Protein AF-A0A1G0EWS5-F1 (afdb_monomer_lite)

Structure (mmCIF, N/CA/C/O backbone):
data_AF-A0A1G0EWS5-F1
#
_entry.id   AF-A0A1G0EWS5-F1
#
loop_
_atom_site.group_PDB
_atom_site.id
_atom_site.type_symbol
_atom_site.label_atom_id
_atom_site.label_alt_id
_atom_site.label_comp_id
_atom_site.label_asym_id
_atom_site.label_entity_id
_atom_site.label_seq_id
_atom_site.pdbx_PDB_ins_code
_atom_site.Cartn_x
_atom_site.Cartn_y
_atom_site.Cartn_z
_atom_site.occupancy
_atom_site.B_iso_or_equiv
_atom_site.auth_seq_id
_atom_site.auth_comp_id
_atom_site.auth_asym_id
_atom_site.auth_atom_id
_atom_site.pdbx_PDB_model_num
ATOM 1 N N . MET A 1 1 ? 14.012 -3.990 11.771 1.00 65.88 1 MET A N 1
ATOM 2 C CA . MET A 1 1 ? 14.125 -4.968 10.661 1.00 65.88 1 MET A CA 1
ATOM 3 C C . MET A 1 1 ? 13.048 -4.607 9.654 1.00 65.88 1 MET A C 1
ATOM 5 O O . MET A 1 1 ? 11.880 -4.729 9.992 1.00 65.88 1 MET A O 1
ATOM 9 N N . PHE A 1 2 ? 13.467 -4.074 8.500 1.00 61.62 2 PHE A N 1
ATOM 10 C CA . PHE A 1 2 ? 12.695 -3.277 7.524 1.00 61.62 2 PHE A CA 1
ATOM 11 C C . PHE A 1 2 ? 12.486 -1.805 7.894 1.00 61.62 2 PHE A C 1
ATOM 13 O O . PHE A 1 2 ? 11.367 -1.313 8.012 1.00 61.62 2 PHE A O 1
ATOM 20 N N . ASP A 1 3 ? 13.597 -1.090 8.024 1.00 66.56 3 ASP A N 1
ATOM 21 C CA . ASP A 1 3 ? 13.613 0.366 8.068 1.00 66.56 3 ASP A CA 1
ATOM 22 C C . ASP A 1 3 ? 13.780 0.871 6.628 1.00 66.56 3 ASP A C 1
ATOM 24 O O . ASP A 1 3 ? 14.905 1.080 6.184 1.00 66.56 3 ASP A O 1
ATOM 28 N N . PHE A 1 4 ? 12.667 1.015 5.887 1.00 74.50 4 PHE A N 1
ATOM 29 C CA . PHE A 1 4 ? 12.632 1.549 4.514 1.00 74.50 4 PHE A CA 1
ATOM 30 C C . PHE A 1 4 ? 13.155 2.991 4.476 1.00 74.50 4 PHE A C 1
ATOM 32 O O . PHE A 1 4 ? 12.404 3.967 4.436 1.00 74.50 4 PHE A O 1
ATOM 39 N N . SER A 1 5 ? 14.472 3.128 4.509 1.00 89.31 5 SER A N 1
ATOM 40 C CA . SER A 1 5 ? 15.162 4.396 4.379 1.00 89.31 5 SER A CA 1
ATOM 41 C C . SER A 1 5 ? 15.213 4.801 2.910 1.00 89.31 5 SER A C 1
ATOM 43 O O . SER A 1 5 ? 15.328 3.960 2.013 1.00 89.31 5 SER A O 1
ATOM 45 N N . LEU A 1 6 ? 15.199 6.111 2.649 1.00 90.94 6 LEU A N 1
ATOM 46 C CA . LEU A 1 6 ? 15.404 6.660 1.304 1.00 90.94 6 LEU A CA 1
ATOM 47 C C . LEU A 1 6 ? 16.688 6.116 0.651 1.00 90.94 6 LEU A C 1
ATOM 49 O O . LEU A 1 6 ? 16.721 5.909 -0.562 1.00 90.94 6 LEU A O 1
ATOM 53 N N . ALA A 1 7 ? 17.723 5.840 1.454 1.00 91.44 7 ALA A N 1
ATOM 54 C CA . ALA A 1 7 ? 18.977 5.256 0.983 1.00 91.44 7 ALA A CA 1
ATOM 55 C C . ALA A 1 7 ? 18.803 3.821 0.454 1.00 91.44 7 ALA A C 1
ATOM 57 O O . ALA A 1 7 ? 19.358 3.477 -0.586 1.00 91.44 7 ALA A O 1
ATOM 58 N N . GLU A 1 8 ? 18.000 2.993 1.123 1.00 90.06 8 GLU A N 1
ATOM 59 C CA . GLU A 1 8 ? 17.743 1.616 0.690 1.00 90.06 8 GLU A CA 1
ATOM 60 C C . GLU A 1 8 ? 16.913 1.591 -0.602 1.00 90.06 8 GLU A C 1
ATOM 62 O O . GLU A 1 8 ? 17.240 0.861 -1.540 1.00 90.06 8 GLU A O 1
ATOM 67 N N . LEU A 1 9 ? 15.912 2.473 -0.716 1.00 92.38 9 LEU A N 1
ATOM 68 C CA . LEU A 1 9 ? 15.119 2.626 -1.940 1.00 92.38 9 LEU A CA 1
ATOM 69 C C . LEU A 1 9 ? 15.985 3.027 -3.149 1.00 92.38 9 LEU A C 1
ATOM 71 O O . LEU A 1 9 ? 15.790 2.5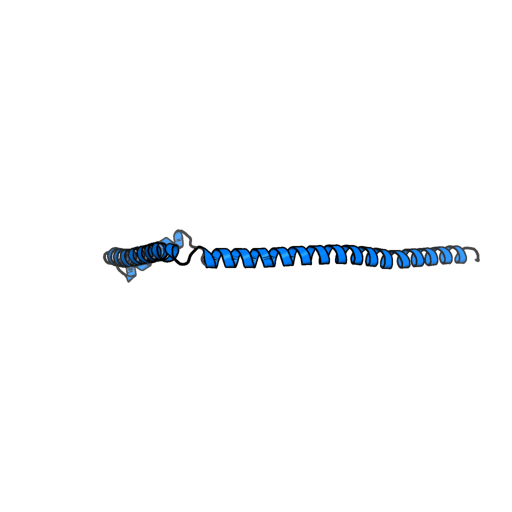04 -4.248 1.00 92.38 9 LEU A O 1
ATOM 75 N N . MET A 1 10 ? 16.958 3.923 -2.949 1.00 94.19 10 MET A N 1
ATOM 76 C CA . MET A 1 10 ? 17.941 4.303 -3.973 1.00 94.19 10 MET A CA 1
ATOM 77 C C . MET A 1 10 ? 18.747 3.094 -4.464 1.00 94.19 10 MET A C 1
ATOM 79 O O . MET A 1 10 ? 18.873 2.894 -5.673 1.00 94.19 10 MET A O 1
ATOM 83 N N . VAL A 1 11 ? 19.252 2.258 -3.551 1.00 94.75 11 VAL A N 1
ATOM 84 C CA . VAL A 1 11 ? 20.014 1.049 -3.910 1.00 94.75 11 VAL A CA 1
ATOM 85 C C . VAL A 1 11 ? 19.151 0.083 -4.720 1.00 94.75 11 VAL A C 1
ATOM 87 O O . VAL A 1 11 ? 19.581 -0.389 -5.774 1.00 94.75 11 VAL A O 1
ATOM 90 N N . VAL A 1 12 ? 17.909 -0.160 -4.291 1.00 93.56 12 VAL A N 1
ATOM 91 C CA . VAL A 1 12 ? 16.964 -1.013 -5.027 1.00 93.56 12 VAL A CA 1
ATOM 92 C C . VAL A 1 12 ? 16.679 -0.453 -6.423 1.00 93.56 12 VAL A C 1
ATOM 94 O O . VAL A 1 12 ? 16.656 -1.219 -7.386 1.00 93.56 12 VAL A O 1
ATOM 97 N N . MET A 1 13 ? 16.524 0.867 -6.571 1.00 93.31 13 MET A N 1
ATOM 98 C CA . MET A 1 13 ? 16.357 1.508 -7.882 1.00 93.31 13 MET A CA 1
ATOM 99 C C . MET A 1 13 ? 17.553 1.263 -8.802 1.00 93.31 13 MET A C 1
ATOM 101 O O . MET A 1 13 ? 17.365 0.887 -9.957 1.00 93.31 13 MET A O 1
ATOM 105 N N . VAL A 1 14 ? 18.779 1.409 -8.299 1.00 95.62 14 VAL A N 1
ATOM 106 C CA . VAL A 1 14 ? 19.992 1.137 -9.085 1.00 95.62 14 VAL A CA 1
ATOM 107 C C . VAL A 1 14 ? 20.054 -0.333 -9.508 1.00 95.62 14 VAL A C 1
ATOM 109 O O . VAL A 1 14 ? 20.256 -0.623 -10.687 1.00 95.62 14 VAL A O 1
ATOM 112 N N . VAL A 1 15 ? 19.819 -1.268 -8.585 1.00 95.31 15 VAL A N 1
ATOM 113 C CA . VAL A 1 15 ? 19.816 -2.710 -8.885 1.00 95.31 15 VAL A CA 1
ATOM 114 C C . VAL A 1 15 ? 18.736 -3.056 -9.912 1.00 95.31 15 VAL A C 1
ATOM 116 O O . VAL A 1 15 ? 19.006 -3.780 -10.871 1.00 95.31 15 VAL A O 1
ATOM 119 N N . ALA A 1 16 ? 17.532 -2.498 -9.773 1.00 94.19 16 ALA A N 1
ATOM 120 C CA . ALA A 1 16 ? 16.445 -2.697 -10.724 1.00 94.19 16 ALA A CA 1
ATOM 121 C C . ALA A 1 16 ? 16.820 -2.205 -12.131 1.00 94.19 16 ALA A C 1
ATOM 123 O O . ALA A 1 16 ? 16.533 -2.890 -13.115 1.00 94.19 16 ALA A O 1
ATOM 124 N N . LEU A 1 17 ? 17.502 -1.060 -12.242 1.00 94.81 17 LEU A N 1
ATOM 125 C CA . LEU A 1 17 ? 18.001 -0.551 -13.521 1.00 94.81 17 LEU A CA 1
ATOM 126 C C . LEU A 1 17 ? 19.057 -1.468 -14.142 1.00 94.81 17 LEU A C 1
ATOM 128 O O . LEU A 1 17 ? 19.053 -1.624 -15.358 1.00 94.81 17 LEU A O 1
ATOM 132 N N . ILE A 1 18 ? 19.927 -2.090 -13.344 1.00 95.94 18 ILE A N 1
ATOM 133 C CA . ILE A 1 18 ? 20.959 -3.011 -13.843 1.00 95.94 18 ILE A CA 1
ATOM 134 C C . ILE A 1 18 ? 20.335 -4.327 -14.324 1.00 95.94 18 ILE A C 1
ATOM 136 O O . ILE A 1 18 ? 20.631 -4.783 -15.425 1.00 95.94 18 ILE A O 1
ATOM 140 N N . VAL A 1 19 ? 19.459 -4.931 -13.519 1.00 95.19 19 VAL A N 1
ATOM 141 C CA . VAL A 1 19 ? 18.887 -6.261 -13.793 1.00 95.19 19 VAL A CA 1
ATOM 142 C C . VAL A 1 19 ? 17.858 -6.214 -14.921 1.00 95.19 19 VAL A C 1
ATOM 144 O O . VAL A 1 19 ? 17.879 -7.043 -15.828 1.00 95.19 19 VAL A O 1
ATOM 147 N N . ILE A 1 20 ? 16.934 -5.252 -14.868 1.00 92.62 20 ILE A N 1
ATOM 148 C CA . ILE A 1 20 ? 15.838 -5.133 -15.842 1.00 92.62 20 ILE A CA 1
ATOM 149 C C . ILE A 1 20 ? 16.285 -4.301 -17.051 1.00 92.62 20 ILE A C 1
ATOM 151 O O . ILE A 1 20 ? 15.830 -4.532 -18.174 1.00 92.62 20 ILE A O 1
ATOM 155 N N . GLY A 1 21 ? 17.177 -3.334 -16.838 1.00 94.19 21 GLY A N 1
ATOM 156 C CA . GLY A 1 21 ? 17.582 -2.350 -17.833 1.00 94.19 21 GLY A CA 1
ATOM 157 C C . GLY A 1 21 ? 16.722 -1.076 -17.773 1.00 94.19 21 GLY A C 1
ATOM 158 O O . GLY A 1 21 ? 15.489 -1.163 -17.681 1.00 94.19 21 GLY A O 1
ATOM 159 N N . PRO A 1 22 ? 17.321 0.122 -17.931 1.00 91.88 22 PRO A N 1
ATOM 160 C CA . PRO A 1 22 ? 16.611 1.406 -17.853 1.00 91.88 22 PRO A CA 1
ATOM 161 C C . PRO A 1 22 ? 15.511 1.557 -18.911 1.00 91.88 22 PRO A C 1
ATOM 163 O O . PRO A 1 22 ? 14.477 2.167 -18.657 1.00 91.88 22 PRO A O 1
ATOM 166 N N . ALA A 1 23 ? 15.684 0.952 -20.089 1.00 94.19 23 ALA A N 1
ATOM 167 C CA . ALA A 1 23 ? 14.693 1.004 -21.162 1.00 94.19 23 ALA A CA 1
ATOM 168 C C . ALA A 1 23 ? 13.470 0.099 -20.910 1.00 94.19 23 ALA A C 1
ATOM 170 O O . ALA A 1 23 ? 12.397 0.332 -21.470 1.00 94.19 23 ALA A O 1
ATOM 171 N N . ARG A 1 24 ? 13.610 -0.949 -20.083 1.00 92.12 24 ARG A N 1
ATOM 172 C CA . ARG A 1 24 ? 12.561 -1.963 -19.863 1.00 92.12 24 ARG A CA 1
ATOM 173 C C . ARG A 1 24 ? 11.801 -1.755 -18.553 1.00 92.12 24 ARG A C 1
ATOM 175 O O . ARG A 1 24 ? 10.607 -2.050 -18.521 1.00 92.12 24 ARG A O 1
ATOM 182 N N . LEU A 1 25 ? 12.428 -1.170 -17.530 1.00 93.62 25 LEU A N 1
ATOM 183 C CA . LEU A 1 25 ? 11.787 -0.793 -16.262 1.00 93.62 25 LEU A CA 1
ATOM 184 C C . LEU A 1 25 ? 10.480 0.011 -16.453 1.00 93.62 25 LEU A C 1
ATOM 186 O O . LEU A 1 25 ? 9.455 -0.413 -15.913 1.00 93.62 25 LEU A O 1
ATOM 190 N N . PRO A 1 26 ? 10.419 1.077 -17.283 1.00 92.00 26 PRO A N 1
ATOM 191 C CA . PRO A 1 26 ? 9.173 1.819 -17.492 1.00 92.00 26 PRO A CA 1
ATOM 192 C C . PRO A 1 26 ? 8.087 0.977 -18.169 1.00 92.00 26 PRO A C 1
ATOM 194 O O . PRO A 1 26 ? 6.900 1.184 -17.925 1.00 92.00 26 PRO A O 1
ATOM 197 N N . LYS A 1 27 ? 8.466 0.002 -19.005 1.00 93.88 27 LYS A N 1
ATOM 198 C CA . LYS A 1 27 ? 7.511 -0.910 -19.642 1.00 93.88 27 LYS A CA 1
ATOM 199 C C . LYS A 1 27 ? 6.895 -1.859 -18.613 1.00 93.88 27 LYS A C 1
ATOM 201 O O . LYS A 1 27 ? 5.683 -2.037 -18.620 1.00 93.88 27 LYS A O 1
ATOM 206 N N . VAL A 1 28 ? 7.704 -2.409 -17.705 1.00 94.00 28 VAL A N 1
ATOM 207 C CA . VAL A 1 28 ? 7.232 -3.277 -16.612 1.00 94.00 28 VAL A CA 1
ATOM 208 C C . VAL A 1 28 ? 6.345 -2.500 -15.640 1.00 94.00 28 VAL A C 1
ATOM 210 O O . VAL A 1 28 ? 5.245 -2.954 -15.336 1.00 94.00 28 VAL A O 1
ATOM 213 N N . ALA A 1 29 ? 6.763 -1.302 -15.224 1.00 94.38 29 ALA A N 1
ATOM 214 C CA . ALA A 1 29 ? 5.975 -0.442 -14.342 1.00 94.38 29 ALA A CA 1
ATOM 215 C C . ALA A 1 29 ? 4.609 -0.081 -14.950 1.00 94.38 29 ALA A C 1
ATOM 217 O O . ALA A 1 29 ? 3.597 -0.136 -14.258 1.00 94.38 29 ALA A O 1
ATOM 218 N N . ARG A 1 30 ? 4.551 0.217 -16.257 1.00 95.06 30 ARG A N 1
ATOM 219 C CA . ARG A 1 30 ? 3.282 0.452 -16.967 1.00 95.06 30 ARG A CA 1
ATOM 220 C C . ARG A 1 30 ? 2.392 -0.787 -16.975 1.00 95.06 30 ARG A C 1
ATOM 222 O O . ARG A 1 30 ? 1.208 -0.675 -16.679 1.00 95.06 30 ARG A O 1
ATOM 229 N N . THR A 1 31 ? 2.941 -1.963 -17.271 1.00 95.12 31 THR A N 1
ATOM 230 C CA . THR A 1 31 ? 2.170 -3.216 -17.275 1.00 95.12 31 THR A CA 1
ATOM 231 C C . THR A 1 31 ? 1.614 -3.538 -15.889 1.00 95.12 31 THR A C 1
ATOM 233 O O . THR A 1 31 ? 0.417 -3.784 -15.754 1.00 95.12 31 THR A O 1
ATOM 236 N N . LEU A 1 32 ? 2.454 -3.473 -14.851 1.00 94.94 32 LEU A N 1
ATOM 237 C CA . LEU A 1 32 ? 2.036 -3.673 -13.462 1.00 94.94 32 LEU A CA 1
ATOM 238 C C . LEU A 1 32 ? 1.011 -2.619 -13.031 1.00 94.94 32 LEU A C 1
ATOM 240 O O . LEU A 1 32 ? 0.006 -2.965 -12.421 1.00 94.94 32 LEU A O 1
ATOM 244 N N . GLY A 1 33 ? 1.210 -1.358 -13.416 1.00 95.62 33 GLY A N 1
ATOM 245 C CA . GLY A 1 33 ? 0.273 -0.270 -13.151 1.00 95.62 33 GLY A CA 1
ATOM 246 C C . GLY A 1 33 ? -1.087 -0.478 -13.820 1.00 95.62 33 GLY A C 1
ATOM 247 O O . GLY A 1 33 ? -2.118 -0.245 -13.197 1.00 95.62 33 GLY A O 1
ATOM 248 N N . HIS A 1 34 ? -1.127 -0.985 -15.055 1.00 95.94 34 HIS A N 1
ATOM 249 C CA . HIS A 1 34 ? -2.384 -1.328 -15.724 1.00 95.94 34 HIS A CA 1
ATOM 250 C C . HIS A 1 34 ? -3.111 -2.497 -15.052 1.00 95.94 34 HIS A C 1
ATOM 252 O O . HIS A 1 34 ? -4.342 -2.478 -14.975 1.00 95.94 34 HIS A O 1
ATOM 258 N N . LEU A 1 35 ? -2.374 -3.502 -14.569 1.00 94.75 35 LEU A N 1
ATOM 259 C CA . LEU A 1 35 ? -2.946 -4.629 -13.829 1.00 94.75 35 LEU A CA 1
ATOM 260 C C . LEU A 1 35 ? -3.476 -4.183 -12.466 1.00 94.75 35 LEU A C 1
ATOM 262 O O . LEU A 1 35 ? -4.626 -4.469 -12.143 1.00 94.75 35 LEU A O 1
ATOM 266 N N . TYR A 1 36 ? -2.686 -3.416 -11.715 1.00 95.25 36 TYR A N 1
ATOM 267 C CA . TYR A 1 36 ? -3.090 -2.854 -10.430 1.00 95.25 36 TYR A CA 1
ATOM 268 C C . TYR A 1 36 ? -4.293 -1.918 -10.581 1.00 95.25 36 TYR A C 1
ATOM 270 O O . TYR A 1 36 ? -5.268 -2.048 -9.852 1.00 95.25 36 TYR A O 1
ATOM 278 N N . GLY A 1 37 ? -4.288 -1.042 -11.590 1.00 93.81 37 GLY A N 1
ATOM 279 C CA . GLY A 1 37 ? -5.404 -0.140 -11.874 1.00 93.81 37 GLY A CA 1
ATOM 280 C C . GLY A 1 37 ? -6.688 -0.881 -12.255 1.00 93.81 37 GLY A C 1
ATOM 281 O O . GLY A 1 37 ? -7.770 -0.508 -11.804 1.00 93.81 37 GLY A O 1
ATOM 282 N N . ARG A 1 38 ? -6.592 -1.969 -13.036 1.00 91.25 38 ARG A N 1
ATOM 283 C CA . ARG A 1 38 ? -7.743 -2.845 -13.316 1.00 91.25 38 ARG A CA 1
ATOM 284 C C . ARG A 1 38 ? -8.232 -3.563 -12.064 1.00 91.25 38 ARG A C 1
ATOM 286 O O . ARG A 1 38 ? -9.437 -3.579 -11.840 1.00 91.25 38 ARG A O 1
ATOM 293 N N . ALA A 1 39 ? -7.330 -4.118 -11.259 1.00 91.69 39 ALA A N 1
ATOM 294 C CA . ALA A 1 39 ? -7.679 -4.803 -10.017 1.00 91.69 39 ALA A CA 1
ATOM 295 C C . ALA A 1 39 ? -8.355 -3.845 -9.027 1.00 91.69 39 ALA A C 1
ATOM 297 O O . ALA A 1 39 ? -9.423 -4.150 -8.511 1.00 91.69 39 ALA A O 1
ATOM 298 N N . GLN A 1 40 ? -7.805 -2.644 -8.848 1.00 90.81 40 GLN A N 1
ATOM 299 C CA . GLN A 1 40 ? -8.402 -1.589 -8.033 1.00 90.81 40 GLN A CA 1
ATOM 300 C C . GLN A 1 40 ? -9.795 -1.205 -8.551 1.00 90.81 40 GLN A C 1
ATOM 302 O O . GLN A 1 40 ? -10.728 -1.061 -7.765 1.00 90.81 40 GLN A O 1
ATOM 307 N N . ARG A 1 41 ? -9.974 -1.086 -9.875 1.00 87.19 41 ARG A N 1
ATOM 308 C CA . ARG A 1 41 ? -11.281 -0.791 -10.480 1.00 87.19 41 ARG A CA 1
ATOM 309 C C . ARG A 1 41 ? -12.279 -1.938 -10.317 1.00 87.19 41 ARG A C 1
ATOM 311 O O . ARG A 1 41 ? -13.451 -1.663 -10.101 1.00 87.19 41 ARG A O 1
ATOM 318 N N . TYR A 1 42 ? -11.826 -3.189 -10.385 1.00 84.12 42 TYR A N 1
ATOM 319 C CA . TYR A 1 42 ? -12.645 -4.373 -10.131 1.00 84.12 42 TYR A CA 1
ATOM 320 C C . TYR A 1 42 ? -13.087 -4.433 -8.670 1.00 84.12 42 TYR A C 1
ATOM 322 O O . TYR A 1 42 ? -14.272 -4.565 -8.408 1.00 84.12 42 TYR A O 1
ATOM 330 N N . ILE A 1 43 ? -12.171 -4.221 -7.722 1.00 81.81 43 ILE A N 1
ATOM 331 C CA . ILE A 1 43 ? -12.488 -4.145 -6.290 1.00 81.81 43 ILE A CA 1
ATOM 332 C C . ILE A 1 43 ? -13.496 -3.020 -6.026 1.00 81.81 43 ILE A C 1
ATOM 334 O O . ILE A 1 43 ? -14.461 -3.222 -5.298 1.00 81.81 43 ILE A O 1
ATOM 338 N N . ASN A 1 44 ? -13.323 -1.853 -6.652 1.00 80.88 44 ASN A N 1
ATOM 339 C CA . ASN A 1 44 ? -14.248 -0.729 -6.499 1.00 80.88 44 ASN A CA 1
ATOM 340 C C . ASN A 1 44 ? -15.614 -0.969 -7.167 1.00 80.88 44 ASN A C 1
ATOM 342 O O . ASN A 1 44 ? -16.631 -0.565 -6.611 1.00 80.88 44 ASN A O 1
ATOM 346 N N . GLY A 1 45 ? -15.651 -1.617 -8.335 1.00 76.50 45 GLY A N 1
ATOM 347 C CA . GLY A 1 45 ? -16.889 -1.972 -9.039 1.00 76.50 45 GLY A CA 1
ATOM 348 C C . GLY A 1 45 ? -17.672 -3.061 -8.308 1.00 76.50 45 GLY A C 1
ATOM 349 O O . GLY A 1 45 ? -18.852 -2.897 -8.038 1.00 76.50 45 GLY A O 1
ATOM 350 N N . VAL A 1 46 ? -16.982 -4.106 -7.855 1.00 68.88 46 VAL A N 1
ATOM 351 C CA . VAL A 1 46 ? -17.561 -5.160 -7.018 1.00 68.88 46 VAL A CA 1
ATOM 352 C C . VAL A 1 46 ? -18.010 -4.597 -5.673 1.00 68.88 46 VAL A C 1
ATOM 354 O O . VAL A 1 46 ? -19.077 -4.956 -5.203 1.00 68.88 46 VAL A O 1
ATOM 357 N N . LYS A 1 47 ? -17.277 -3.653 -5.069 1.00 62.38 47 LYS A N 1
ATOM 358 C CA . LYS A 1 47 ? -17.745 -2.942 -3.870 1.00 62.38 47 LYS A CA 1
ATOM 359 C C . LYS A 1 47 ? -19.025 -2.147 -4.146 1.00 62.38 47 LYS A C 1
ATOM 361 O O . LYS A 1 47 ? -19.900 -2.142 -3.297 1.00 62.38 47 LYS A O 1
ATOM 366 N N . SER A 1 48 ? -19.161 -1.509 -5.308 1.00 62.38 48 SER A N 1
ATOM 367 C CA . SER A 1 48 ? -20.397 -0.826 -5.728 1.00 62.38 48 SER A CA 1
ATOM 368 C C . SER A 1 48 ? -21.576 -1.797 -5.865 1.00 62.38 48 SER A C 1
ATOM 370 O O . SER A 1 48 ? -22.662 -1.510 -5.364 1.00 62.38 48 SER A O 1
ATOM 372 N N . ASP A 1 49 ? -21.350 -2.953 -6.487 1.00 59.16 49 ASP A N 1
ATOM 373 C CA . ASP A 1 49 ? -22.406 -3.931 -6.768 1.00 59.16 49 ASP A CA 1
ATOM 374 C C . ASP A 1 49 ? -22.778 -4.754 -5.516 1.00 59.16 49 ASP A C 1
ATOM 376 O O . ASP A 1 49 ? -23.951 -5.014 -5.267 1.00 59.16 49 ASP A O 1
ATOM 380 N N . ILE A 1 50 ? -21.805 -5.065 -4.650 1.00 54.34 50 ILE A N 1
ATOM 381 C CA . ILE A 1 50 ? -22.000 -5.753 -3.359 1.00 54.34 50 ILE A CA 1
ATOM 382 C C . ILE A 1 50 ? -22.589 -4.821 -2.291 1.00 54.34 50 ILE A C 1
ATOM 384 O O . ILE A 1 50 ? -23.295 -5.281 -1.396 1.00 54.34 50 ILE A O 1
ATOM 388 N N . VAL A 1 51 ? -22.373 -3.504 -2.372 1.00 53.97 51 VAL A N 1
ATOM 389 C CA . VAL A 1 51 ? -23.025 -2.542 -1.462 1.00 53.97 51 VAL A CA 1
ATOM 390 C C . VAL A 1 51 ? -24.540 -2.477 -1.689 1.00 53.97 51 VAL A C 1
ATOM 392 O O . VAL A 1 51 ? -25.257 -2.043 -0.789 1.00 53.97 51 VAL A O 1
ATOM 395 N N . ARG A 1 52 ? -25.050 -2.961 -2.831 1.00 55.69 52 ARG A N 1
ATOM 396 C CA . ARG A 1 52 ? -26.494 -3.027 -3.068 1.00 55.69 52 ARG A CA 1
ATOM 397 C C . ARG A 1 52 ? -27.178 -4.185 -2.331 1.00 55.69 52 ARG A C 1
ATOM 399 O O . ARG A 1 52 ? -28.291 -3.972 -1.866 1.00 55.69 52 ARG A O 1
ATOM 406 N N . ASP A 1 53 ? -26.493 -5.318 -2.135 1.00 53.44 53 ASP A N 1
ATOM 407 C CA . ASP A 1 53 ? -27.118 -6.542 -1.601 1.00 53.44 53 ASP A CA 1
ATOM 408 C C . ASP A 1 53 ? -26.446 -7.144 -0.341 1.00 53.44 53 ASP A C 1
ATOM 410 O O . ASP A 1 53 ? -27.028 -8.034 0.270 1.00 53.44 53 ASP A O 1
ATOM 414 N N . MET A 1 54 ? -25.259 -6.693 0.102 1.00 54.47 54 MET A N 1
ATOM 415 C CA . MET A 1 54 ? -24.499 -7.404 1.158 1.00 54.47 54 MET A CA 1
ATOM 416 C C . MET A 1 54 ? -23.810 -6.551 2.243 1.00 54.47 54 MET A C 1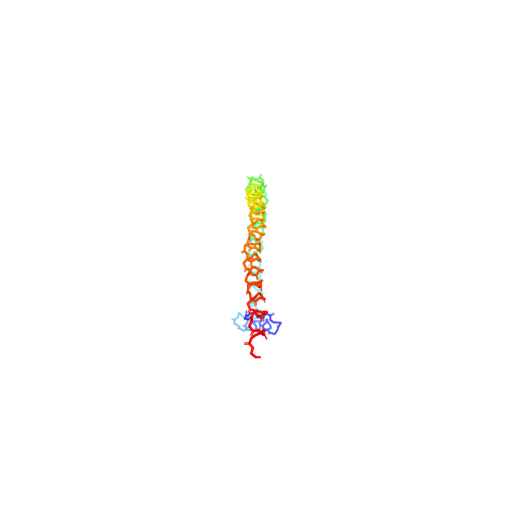
ATOM 418 O O . MET A 1 54 ? -23.192 -7.109 3.144 1.00 54.47 54 MET A O 1
ATOM 422 N N . ALA A 1 55 ? -23.891 -5.216 2.229 1.00 53.84 55 ALA A N 1
ATOM 423 C CA . ALA A 1 55 ? -23.095 -4.386 3.156 1.00 53.84 55 ALA A CA 1
ATOM 424 C C . ALA A 1 55 ? -23.858 -3.759 4.338 1.00 53.84 55 ALA A C 1
ATOM 426 O O . ALA A 1 55 ? -23.252 -3.021 5.115 1.00 53.84 55 ALA A O 1
ATOM 427 N N . ILE A 1 56 ? -25.153 -4.033 4.506 1.00 53.06 56 ILE A N 1
ATOM 428 C CA . ILE A 1 56 ? -25.912 -3.501 5.649 1.00 53.06 56 ILE A CA 1
ATOM 429 C C . ILE A 1 56 ? -26.239 -4.581 6.683 1.00 53.06 56 ILE A C 1
ATOM 431 O O . ILE A 1 56 ? -26.128 -4.288 7.867 1.00 53.06 56 ILE A O 1
ATOM 435 N N . ASP A 1 57 ? -26.522 -5.824 6.297 1.00 58.94 57 ASP A N 1
ATOM 436 C CA . ASP A 1 57 ? -26.985 -6.823 7.271 1.00 58.94 57 ASP A CA 1
ATOM 437 C C . ASP A 1 57 ? -25.864 -7.530 8.041 1.00 58.94 57 ASP A C 1
ATOM 439 O O . ASP A 1 57 ? -26.005 -7.711 9.246 1.00 58.94 57 ASP A O 1
ATOM 443 N N . ASP A 1 58 ? -24.721 -7.845 7.425 1.00 59.97 58 ASP A N 1
ATOM 444 C CA . ASP A 1 58 ? -23.638 -8.547 8.138 1.00 59.97 58 ASP A CA 1
ATOM 445 C C . ASP A 1 58 ? -22.852 -7.622 9.074 1.00 59.97 58 ASP A C 1
ATOM 447 O O . ASP A 1 58 ? -22.512 -8.005 10.192 1.00 59.97 58 ASP A O 1
ATOM 451 N N . TYR A 1 59 ? -22.612 -6.370 8.669 1.00 55.12 59 TYR A N 1
ATOM 452 C CA . TYR A 1 59 ? -21.973 -5.383 9.544 1.00 55.12 59 TYR A CA 1
ATOM 453 C C . TYR A 1 59 ? -22.903 -4.934 10.675 1.00 55.12 59 TYR A C 1
ATOM 455 O O . TYR A 1 59 ? -22.424 -4.747 11.791 1.00 55.12 59 TYR A O 1
ATOM 463 N N . ARG A 1 60 ? -24.219 -4.805 10.430 1.00 63.69 60 ARG A N 1
ATOM 464 C CA . ARG A 1 60 ? -25.192 -4.528 11.500 1.00 63.69 60 ARG A CA 1
ATOM 465 C C . ARG A 1 60 ? -25.367 -5.713 12.434 1.00 63.69 60 ARG A C 1
ATOM 467 O O . ARG A 1 60 ? -25.356 -5.493 13.635 1.00 63.69 60 ARG A O 1
ATOM 474 N N . GLN A 1 61 ? -25.444 -6.944 11.927 1.00 68.56 61 GLN A N 1
ATOM 475 C CA . GLN A 1 61 ? -25.499 -8.134 12.780 1.00 68.56 61 GLN A CA 1
ATOM 476 C C . GLN A 1 61 ? -24.214 -8.314 13.586 1.00 68.56 61 GLN A C 1
ATOM 478 O O . GLN A 1 61 ? -24.280 -8.684 14.754 1.00 68.56 61 GLN A O 1
ATOM 483 N N . LEU A 1 62 ? -23.042 -8.046 13.004 1.00 72.25 62 LEU A N 1
ATOM 484 C CA . LEU A 1 62 ? -21.785 -8.101 13.746 1.00 72.25 62 LEU A CA 1
ATOM 485 C C . LEU A 1 62 ? -21.718 -6.988 14.798 1.00 72.25 62 LEU A C 1
ATOM 487 O O . LEU A 1 62 ? -21.304 -7.248 15.921 1.00 72.25 62 LEU A O 1
ATOM 491 N N . GLN A 1 63 ? -22.178 -5.778 14.475 1.00 74.56 63 GLN A N 1
ATOM 492 C CA . GLN A 1 63 ? -22.264 -4.677 15.432 1.00 74.56 63 GLN A CA 1
ATOM 493 C C . GLN A 1 63 ? -23.268 -4.970 16.555 1.00 74.56 63 GLN A C 1
ATOM 495 O O . GLN A 1 63 ? -22.934 -4.751 17.713 1.00 74.56 63 GLN A O 1
ATOM 500 N N . GLU A 1 64 ? -24.450 -5.513 16.251 1.00 80.12 64 GLU A N 1
ATOM 501 C CA . GLU A 1 64 ? -25.442 -5.942 17.246 1.00 80.12 64 GLU A CA 1
ATOM 502 C C . GLU A 1 64 ? -24.905 -7.061 18.136 1.00 80.12 64 GLU A C 1
ATOM 504 O O . GLU A 1 64 ? -25.054 -6.984 19.352 1.00 80.12 64 GLU A O 1
ATOM 509 N N . LYS A 1 65 ? -24.234 -8.069 17.564 1.00 79.88 65 LYS A N 1
ATOM 510 C CA . LYS A 1 65 ? -23.615 -9.158 18.335 1.00 79.88 65 LYS A CA 1
ATOM 511 C C . LYS A 1 65 ? -22.510 -8.642 19.250 1.00 79.88 65 LYS A C 1
ATOM 513 O O . LYS A 1 65 ? -22.515 -8.955 20.435 1.00 79.88 65 LYS A O 1
ATOM 518 N N . VAL A 1 66 ? -21.618 -7.795 18.736 1.00 82.06 66 VAL A N 1
ATOM 519 C CA . VAL A 1 66 ? -20.542 -7.181 19.529 1.00 82.06 66 VAL A CA 1
ATOM 520 C C . VAL A 1 66 ? -21.109 -6.258 20.609 1.00 82.06 66 VAL A C 1
ATOM 522 O O . VAL A 1 66 ? -20.617 -6.266 21.732 1.00 82.06 66 VAL A O 1
ATOM 525 N N . GLN A 1 67 ? -22.158 -5.487 20.313 1.00 84.19 67 GLN A N 1
ATOM 526 C CA . GLN A 1 67 ? -22.815 -4.614 21.286 1.00 84.19 67 GLN A CA 1
ATOM 527 C C . GLN A 1 67 ? -23.519 -5.428 22.380 1.00 84.19 67 GLN A C 1
ATOM 529 O O . GLN A 1 67 ? -23.367 -5.114 23.559 1.00 84.19 67 GLN A O 1
ATOM 534 N N . ALA A 1 68 ? -24.239 -6.491 22.013 1.00 86.25 68 ALA A N 1
ATOM 535 C CA . ALA A 1 68 ? -24.904 -7.385 22.956 1.00 86.25 68 ALA A CA 1
ATOM 536 C C . ALA A 1 68 ? -23.897 -8.110 23.863 1.00 86.25 68 ALA A C 1
ATOM 538 O O . ALA A 1 68 ? -24.080 -8.143 25.081 1.00 86.25 68 ALA A O 1
ATOM 539 N N . GLU A 1 69 ? -22.803 -8.628 23.296 1.00 84.38 69 GLU A N 1
ATOM 540 C CA . GLU A 1 69 ? -21.716 -9.247 24.061 1.00 84.38 69 GLU A CA 1
ATOM 541 C C . GLU A 1 69 ? -21.009 -8.233 24.967 1.00 84.38 69 GLU A C 1
ATOM 543 O O . GLU A 1 69 ? -20.768 -8.528 26.136 1.00 84.38 69 GLU A O 1
ATOM 548 N N . ALA A 1 70 ? -20.742 -7.016 24.485 1.00 84.44 70 ALA A N 1
ATOM 549 C CA . ALA A 1 70 ? -20.133 -5.956 25.285 1.00 84.44 70 ALA A CA 1
ATOM 550 C C . ALA A 1 70 ? -21.027 -5.525 26.457 1.00 84.44 70 ALA A C 1
ATOM 552 O O . ALA A 1 70 ? -20.530 -5.344 27.568 1.00 84.44 70 ALA A O 1
ATOM 553 N N . SER A 1 71 ? -22.343 -5.403 26.251 1.00 86.94 71 SER A N 1
ATOM 554 C CA . SER A 1 71 ? -23.296 -5.101 27.325 1.00 86.94 71 SER A CA 1
ATOM 555 C C . SER A 1 71 ? -23.389 -6.235 28.351 1.00 86.94 71 SER A C 1
ATOM 557 O O . SER A 1 71 ? -23.414 -5.965 29.553 1.00 86.94 71 SER A O 1
ATOM 559 N N . ALA A 1 72 ? -23.375 -7.497 27.912 1.00 85.81 72 ALA A N 1
ATOM 560 C CA . ALA A 1 72 ? -23.353 -8.655 28.807 1.00 85.81 72 ALA A CA 1
ATOM 561 C C . ALA A 1 72 ? -22.045 -8.735 29.616 1.00 85.81 72 ALA A C 1
ATOM 563 O O . ALA A 1 72 ? -22.071 -9.012 30.820 1.00 85.81 72 ALA A O 1
ATOM 564 N N . LEU A 1 73 ? -20.907 -8.421 28.987 1.00 85.25 73 LEU A N 1
ATOM 565 C CA . LEU A 1 73 ? -19.614 -8.292 29.660 1.00 85.25 73 LEU A CA 1
ATOM 566 C C . LEU A 1 73 ? -19.615 -7.139 30.659 1.00 85.25 73 LEU A C 1
ATOM 568 O O . L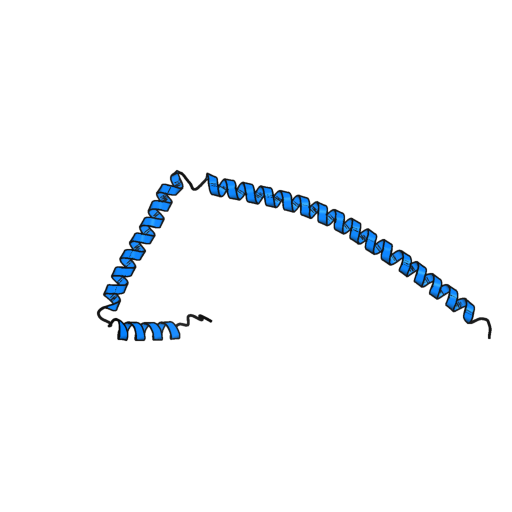EU A 1 73 ? -19.108 -7.306 31.761 1.00 85.25 73 LEU A O 1
ATOM 572 N N . GLN A 1 74 ? -20.199 -5.990 30.318 1.00 83.31 74 GLN A N 1
ATOM 573 C CA . GLN A 1 74 ? -20.279 -4.842 31.219 1.00 83.31 74 GLN A CA 1
ATOM 574 C C . GLN A 1 74 ? -21.140 -5.148 32.451 1.00 83.31 74 GLN A C 1
ATOM 576 O O . GLN A 1 74 ? -20.733 -4.824 33.566 1.00 83.31 74 GLN A O 1
ATOM 581 N N . ALA A 1 75 ? -22.279 -5.823 32.272 1.00 87.06 75 ALA A N 1
ATOM 582 C CA . ALA A 1 75 ? -23.119 -6.280 33.378 1.00 87.06 75 ALA A CA 1
ATOM 583 C C . ALA A 1 75 ? -22.378 -7.294 34.268 1.00 87.06 75 ALA A C 1
ATOM 585 O O . ALA A 1 75 ? -22.370 -7.158 35.492 1.00 87.06 75 ALA A O 1
ATOM 586 N N . SER A 1 76 ? -21.682 -8.254 33.651 1.00 84.44 76 SER A N 1
ATOM 587 C CA . SER A 1 76 ? -20.851 -9.234 34.362 1.00 84.44 76 SER A CA 1
ATOM 588 C C . SER A 1 76 ? -19.709 -8.557 35.125 1.00 84.44 76 SER A C 1
ATOM 590 O O . SER A 1 76 ? -19.474 -8.861 36.289 1.00 84.44 76 SER A O 1
ATOM 592 N N . MET A 1 77 ? -19.034 -7.581 34.515 1.00 86.00 77 MET A N 1
ATOM 593 C CA . MET A 1 77 ? -17.960 -6.810 35.145 1.00 86.00 77 MET A CA 1
ATOM 594 C C . MET A 1 77 ? -18.474 -5.979 36.317 1.00 86.00 77 MET A C 1
ATOM 596 O O . MET A 1 77 ? -17.833 -5.965 37.356 1.00 86.00 77 MET A O 1
ATOM 600 N N . GLN A 1 78 ? -19.646 -5.346 36.210 1.00 86.25 78 GLN A N 1
ATOM 601 C CA . GLN A 1 78 ? -20.249 -4.618 37.332 1.00 86.25 78 GLN A CA 1
ATOM 602 C C . GLN A 1 78 ? -20.595 -5.540 38.507 1.00 86.25 78 GLN A C 1
ATOM 604 O O . GLN A 1 78 ? -20.397 -5.153 39.658 1.00 86.25 78 GLN A O 1
ATOM 609 N N . GLN A 1 79 ? -21.086 -6.752 38.235 1.00 82.75 79 GLN A N 1
ATOM 610 C CA . GLN A 1 79 ? -21.350 -7.756 39.269 1.00 82.75 79 GLN A CA 1
ATOM 611 C C . GLN A 1 79 ? -20.055 -8.259 39.908 1.00 82.75 79 GLN A C 1
ATOM 613 O O . GLN A 1 79 ? -19.984 -8.387 41.130 1.00 82.75 79 GLN A O 1
ATOM 618 N N . VAL A 1 80 ? -19.018 -8.498 39.103 1.00 84.06 80 VAL A N 1
ATOM 619 C CA . VAL A 1 80 ? -17.696 -8.898 39.594 1.00 84.06 80 VAL A CA 1
ATOM 620 C C . VAL A 1 80 ? -17.065 -7.777 40.412 1.00 84.06 80 VAL A C 1
ATOM 622 O O . VAL A 1 80 ? -16.560 -8.069 41.484 1.00 84.06 80 VAL A O 1
ATOM 625 N N . SER A 1 81 ? -17.146 -6.512 39.990 1.00 85.19 81 SER A N 1
ATOM 626 C CA . SER A 1 81 ? -16.657 -5.365 40.765 1.00 85.19 81 SER A CA 1
ATOM 627 C C . SER A 1 81 ? -17.381 -5.241 42.101 1.00 85.19 81 SER A C 1
ATOM 629 O O . SER A 1 81 ? -16.723 -5.176 43.127 1.00 85.19 81 SER A O 1
ATOM 631 N N . GLN A 1 82 ? -18.716 -5.318 42.120 1.00 83.94 82 GLN A N 1
ATOM 632 C CA . GLN A 1 82 ? -19.482 -5.276 43.371 1.00 83.94 82 GLN A CA 1
ATOM 633 C C . GLN A 1 82 ? -19.134 -6.449 44.292 1.00 83.94 82 GLN A C 1
ATOM 635 O O . GLN A 1 82 ? -18.956 -6.269 45.493 1.00 83.94 82 GLN A O 1
ATOM 640 N N . THR A 1 83 ? -18.994 -7.654 43.739 1.00 80.94 83 THR A N 1
ATOM 641 C CA . THR A 1 83 ? -18.638 -8.840 44.527 1.00 80.94 83 THR A CA 1
ATOM 642 C C . THR A 1 83 ? -17.195 -8.757 45.022 1.00 80.94 83 THR A C 1
ATOM 644 O O . THR A 1 83 ? -16.928 -9.099 46.169 1.00 80.94 83 THR A O 1
ATOM 647 N N . ALA A 1 84 ? -16.273 -8.257 44.199 1.00 81.12 84 ALA A N 1
ATOM 648 C CA . ALA A 1 84 ? -14.880 -8.033 44.557 1.00 81.12 84 ALA A CA 1
ATOM 649 C C . ALA A 1 84 ? -14.753 -6.953 45.633 1.00 81.12 84 ALA A C 1
ATOM 651 O O . ALA A 1 84 ? -14.040 -7.177 46.599 1.00 81.12 84 ALA A O 1
ATOM 652 N N . ASP A 1 85 ? -15.484 -5.843 45.543 1.00 81.62 85 ASP A N 1
ATOM 653 C CA . ASP A 1 85 ? -15.493 -4.795 46.568 1.00 81.62 85 ASP A CA 1
ATOM 654 C C . ASP A 1 85 ? -16.008 -5.332 47.909 1.00 81.62 85 ASP A C 1
ATOM 656 O O . ASP A 1 85 ? -15.404 -5.087 48.956 1.00 81.62 85 ASP A O 1
ATOM 660 N N . LEU A 1 86 ? -17.081 -6.131 47.889 1.00 81.25 86 LEU A N 1
ATOM 661 C CA . LEU A 1 86 ? -17.595 -6.799 49.086 1.00 81.25 86 LEU A CA 1
ATOM 662 C C . LEU A 1 86 ? -16.576 -7.793 49.659 1.00 81.25 86 LEU A C 1
ATOM 664 O O . LEU A 1 86 ? -16.365 -7.827 50.872 1.00 81.25 86 LEU A O 1
ATOM 668 N N . HIS A 1 87 ? -15.905 -8.566 48.804 1.00 77.50 87 HIS A N 1
ATOM 669 C CA . HIS A 1 87 ? -14.914 -9.552 49.230 1.00 77.50 87 HIS A CA 1
ATOM 670 C C . HIS A 1 87 ? -13.623 -8.896 49.742 1.00 77.50 87 HIS A C 1
ATOM 672 O O . HIS A 1 87 ? -13.065 -9.334 50.741 1.00 77.50 87 HIS A O 1
ATOM 678 N N . LEU A 1 88 ? -13.177 -7.796 49.131 1.00 81.69 88 LEU A N 1
ATOM 679 C CA . LEU A 1 88 ? -12.023 -7.010 49.574 1.00 81.69 88 LEU A CA 1
ATOM 680 C C . LEU A 1 88 ? -12.292 -6.330 50.918 1.00 81.69 88 LEU A C 1
ATOM 682 O O . LEU A 1 88 ? -11.410 -6.302 51.773 1.00 81.69 88 LEU A O 1
ATOM 686 N N . GLN A 1 89 ? -13.512 -5.838 51.150 1.00 78.38 89 GLN A N 1
ATOM 687 C CA . GLN A 1 89 ? -13.906 -5.306 52.457 1.00 78.38 89 GLN A CA 1
ATOM 688 C C . GLN A 1 89 ? -13.957 -6.401 53.530 1.00 78.38 89 GLN A C 1
ATOM 690 O O . GLN A 1 89 ? -13.539 -6.161 54.664 1.00 78.38 89 GLN A O 1
ATOM 695 N N . GLN A 1 90 ? -14.424 -7.603 53.180 1.00 75.75 90 GLN A N 1
ATOM 696 C CA . GLN A 1 90 ? -14.420 -8.762 54.076 1.00 75.75 90 GLN A CA 1
ATOM 697 C C . GLN A 1 90 ? -13.001 -9.229 54.399 1.00 75.75 90 GLN A C 1
ATOM 699 O O . GLN A 1 90 ? -12.702 -9.449 55.567 1.00 75.75 90 GLN A O 1
ATOM 704 N N . ILE A 1 91 ? -12.113 -9.309 53.404 1.00 77.19 91 ILE A N 1
ATOM 705 C CA . ILE A 1 91 ? -10.699 -9.648 53.600 1.00 77.19 91 ILE A CA 1
ATOM 706 C C . ILE A 1 91 ? -10.022 -8.586 54.464 1.00 77.19 91 ILE A C 1
ATOM 708 O O . ILE A 1 91 ? -9.356 -8.928 55.433 1.00 77.19 91 ILE A O 1
ATOM 712 N N . ASN A 1 92 ? -10.227 -7.298 54.175 1.00 77.50 92 ASN A N 1
ATOM 713 C CA . ASN A 1 92 ? -9.635 -6.230 54.972 1.00 77.50 92 ASN A CA 1
ATOM 714 C C . ASN A 1 92 ? -10.098 -6.292 56.435 1.00 77.50 92 ASN A C 1
ATOM 716 O O . ASN A 1 92 ? -9.272 -6.147 57.331 1.00 77.50 92 ASN A O 1
ATOM 720 N N . ARG A 1 93 ? -11.38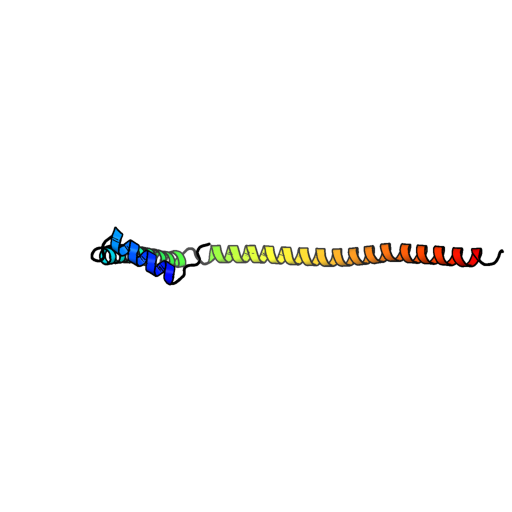4 -6.565 56.702 1.00 75.19 93 ARG A N 1
ATOM 721 C CA . ARG A 1 93 ? -11.902 -6.757 58.072 1.00 75.19 93 ARG A CA 1
ATOM 722 C C . ARG A 1 93 ? -11.356 -8.021 58.738 1.00 75.19 93 ARG A C 1
ATOM 724 O O . ARG A 1 93 ? -10.834 -7.934 59.841 1.00 75.19 93 ARG A O 1
ATOM 731 N N . ALA A 1 94 ? -11.393 -9.158 58.048 1.00 70.94 94 ALA A N 1
ATOM 732 C CA . ALA A 1 94 ? -10.903 -10.437 58.562 1.00 70.94 94 ALA A CA 1
ATOM 733 C C . ALA A 1 94 ? -9.383 -10.461 58.787 1.00 70.94 94 ALA A C 1
ATOM 735 O O . ALA A 1 94 ? -8.898 -11.277 59.558 1.00 70.94 94 ALA A O 1
ATOM 736 N N . VAL A 1 95 ? -8.625 -9.581 58.125 1.00 74.56 95 VAL A N 1
ATOM 737 C CA . VAL A 1 95 ? -7.185 -9.393 58.358 1.00 74.56 95 VAL A CA 1
ATOM 738 C C . VAL A 1 95 ? -6.926 -8.365 59.463 1.00 74.56 95 VAL A C 1
ATOM 740 O O . VAL A 1 95 ? -5.992 -8.535 60.241 1.00 74.56 95 VAL A O 1
ATOM 743 N N . SER A 1 96 ? -7.739 -7.312 59.580 1.00 70.00 96 SER A N 1
ATOM 744 C CA . SER A 1 96 ? -7.524 -6.263 60.588 1.00 70.00 96 SER A CA 1
ATOM 745 C C . SER A 1 96 ? -7.996 -6.635 61.998 1.00 70.00 96 SER A C 1
ATOM 747 O O . SER A 1 96 ? -7.375 -6.173 62.954 1.00 70.00 96 SER A O 1
ATOM 749 N N . GLU A 1 97 ? -9.007 -7.495 62.153 1.00 68.69 97 GLU A N 1
ATOM 750 C CA . GLU A 1 97 ? -9.425 -8.036 63.459 1.00 68.69 97 GLU A CA 1
ATOM 751 C C . GLU A 1 97 ? -8.328 -8.860 64.169 1.00 68.69 97 GLU A C 1
ATOM 753 O O . GLU A 1 97 ? -7.944 -8.485 65.280 1.00 68.69 97 GLU A O 1
ATOM 758 N N . PRO A 1 98 ? -7.726 -9.902 63.557 1.00 68.06 98 PRO A N 1
ATOM 759 C CA . PRO A 1 98 ? -6.706 -10.709 64.226 1.00 68.06 98 PRO A CA 1
ATOM 760 C C . PRO A 1 98 ? -5.402 -9.941 64.475 1.00 68.06 98 PRO A C 1
ATOM 762 O O . PRO A 1 98 ? -4.678 -10.261 65.413 1.00 68.06 98 PRO A O 1
ATOM 765 N N . LEU A 1 99 ? -5.088 -8.911 63.678 1.00 67.31 99 LEU A N 1
ATOM 766 C CA . LEU A 1 99 ? -3.904 -8.071 63.898 1.00 67.31 99 LEU A CA 1
ATOM 767 C C . LEU A 1 99 ? -4.068 -7.121 65.096 1.00 67.31 99 LEU A C 1
ATOM 769 O O . LEU A 1 99 ? -3.096 -6.863 65.805 1.00 67.31 99 LEU A O 1
ATOM 773 N N . GLN A 1 100 ? -5.282 -6.623 65.348 1.00 66.62 100 GLN A N 1
ATOM 774 C CA . GLN A 1 100 ? -5.582 -5.801 66.526 1.00 66.62 100 GLN A CA 1
ATOM 775 C C . GLN A 1 100 ? -5.658 -6.653 67.796 1.00 66.62 100 GLN A C 1
ATOM 777 O O . GLN A 1 100 ? -5.112 -6.266 68.831 1.00 66.62 100 GLN A O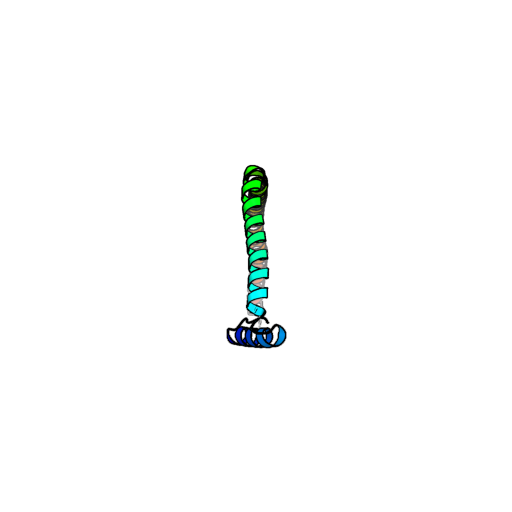 1
ATOM 782 N N . GLU A 1 101 ? -6.253 -7.844 67.701 1.00 66.62 101 GLU A N 1
ATOM 783 C CA . GLU A 1 101 ? -6.297 -8.808 68.800 1.00 66.62 101 GLU A CA 1
ATOM 784 C C . GLU A 1 101 ? -4.880 -9.281 69.167 1.00 66.62 101 GLU A C 1
ATOM 786 O O . GLU A 1 101 ? -4.476 -9.166 70.326 1.00 66.62 101 GLU A O 1
ATOM 791 N N . ALA A 1 102 ? -4.054 -9.656 68.181 1.00 67.56 102 ALA A N 1
ATOM 792 C CA . ALA A 1 102 ? -2.645 -9.993 68.398 1.00 67.56 102 ALA A CA 1
ATOM 793 C C . ALA A 1 102 ? -1.840 -8.823 68.995 1.00 67.56 102 ALA A C 1
ATOM 795 O O . ALA A 1 102 ? -1.031 -9.038 69.896 1.00 67.56 102 ALA A O 1
ATOM 796 N N . GLY A 1 103 ? -2.079 -7.583 68.552 1.00 68.62 103 GLY A N 1
ATOM 797 C CA . GLY A 1 103 ? -1.436 -6.391 69.116 1.00 68.62 103 GLY A CA 1
ATOM 798 C C . GLY A 1 103 ? -1.769 -6.173 70.595 1.00 68.62 103 GLY A C 1
ATOM 799 O O . GLY A 1 103 ? -0.876 -5.912 71.400 1.00 68.62 103 GLY A O 1
ATOM 800 N N . SER A 1 104 ? -3.035 -6.353 70.978 1.00 64.25 104 SER A N 1
ATOM 801 C CA . SER A 1 104 ? -3.470 -6.202 72.372 1.00 64.25 104 SER A CA 1
ATOM 802 C C . SER A 1 104 ? -2.903 -7.282 73.306 1.00 64.25 104 SER A C 1
ATOM 804 O O . SER A 1 104 ? -2.522 -6.968 74.434 1.00 64.25 104 SER A O 1
ATOM 806 N N . LEU A 1 105 ? -2.750 -8.521 72.820 1.00 62.72 105 LEU A N 1
ATOM 807 C CA . LEU A 1 105 ? -2.162 -9.637 73.574 1.00 62.72 105 LEU A CA 1
ATOM 808 C C . LEU A 1 105 ? -0.646 -9.480 73.786 1.00 62.72 105 LEU A C 1
ATOM 810 O O . LEU A 1 105 ? -0.108 -9.885 74.819 1.00 62.72 105 LEU A O 1
ATOM 814 N N . LEU A 1 106 ? 0.050 -8.862 72.828 1.00 63.69 106 LEU A N 1
ATOM 815 C CA . LEU A 1 106 ? 1.469 -8.514 72.959 1.00 63.69 106 LEU A CA 1
ATOM 816 C C . LEU A 1 106 ? 1.678 -7.346 73.940 1.00 63.69 106 LEU A C 1
ATOM 818 O O . LEU A 1 106 ? 2.644 -7.350 74.708 1.00 63.69 106 LEU A O 1
ATOM 822 N N . GLN A 1 107 ? 0.756 -6.380 73.971 1.00 61.22 107 GLN A N 1
ATOM 823 C CA . GLN A 1 107 ? 0.799 -5.253 74.906 1.00 61.22 107 GLN A CA 1
ATOM 824 C C . GLN A 1 107 ? 0.531 -5.710 76.352 1.00 61.22 107 GLN A C 1
ATOM 826 O O . GLN A 1 107 ? 1.290 -5.361 77.258 1.00 61.22 107 GLN A O 1
ATOM 831 N N . SER A 1 108 ? -0.479 -6.564 76.566 1.00 57.25 108 SER A N 1
ATOM 832 C CA . SER A 1 108 ? -0.862 -7.043 77.902 1.00 57.25 108 SER A CA 1
ATOM 833 C C . SER A 1 108 ? 0.194 -7.935 78.559 1.00 57.25 108 SER A C 1
ATOM 835 O O . SER A 1 108 ? 0.320 -7.945 79.782 1.00 57.25 108 SER A O 1
ATOM 837 N N . ASN A 1 109 ? 0.976 -8.683 77.771 1.00 58.84 109 ASN A N 1
ATOM 838 C CA . ASN A 1 109 ? 2.029 -9.549 78.311 1.00 58.84 109 ASN A CA 1
ATOM 839 C C . ASN A 1 109 ? 3.337 -8.786 78.606 1.00 58.84 109 ASN A C 1
ATOM 841 O O . ASN A 1 109 ? 4.148 -9.235 79.412 1.00 58.84 109 ASN A O 1
ATOM 845 N N . THR A 1 110 ? 3.535 -7.610 77.998 1.00 59.34 110 THR A N 1
ATOM 846 C CA . THR A 1 110 ? 4.731 -6.781 78.227 1.00 59.34 110 THR A CA 1
ATOM 847 C C . THR A 1 110 ? 4.639 -5.988 79.539 1.00 59.34 110 THR A C 1
ATOM 849 O O . THR A 1 110 ? 5.647 -5.835 80.226 1.00 59.34 110 THR A O 1
ATOM 852 N N . GLU A 1 111 ? 3.445 -5.561 79.968 1.00 54.00 111 GLU A N 1
ATOM 853 C CA . GLU A 1 111 ? 3.270 -4.893 81.273 1.00 54.00 111 GLU A CA 1
ATOM 854 C C . GLU A 1 111 ? 3.399 -5.846 82.474 1.00 54.00 111 GLU A C 1
ATOM 856 O O . GLU A 1 111 ? 3.819 -5.425 83.553 1.00 54.00 111 GLU A O 1
ATOM 861 N N . SER A 1 112 ? 3.119 -7.144 82.310 1.00 53.66 112 SER A N 1
ATOM 862 C CA . SER A 1 112 ? 3.161 -8.088 83.436 1.00 53.66 112 S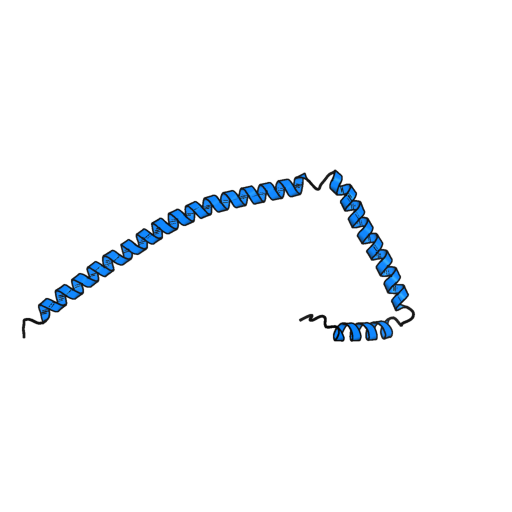ER A CA 1
ATOM 863 C C . SER A 1 112 ? 4.560 -8.645 83.758 1.00 53.66 112 SER A C 1
ATOM 865 O O . SER A 1 112 ? 4.735 -9.221 84.834 1.00 53.66 112 SER A O 1
ATOM 867 N N . SER A 1 113 ? 5.565 -8.460 82.888 1.00 51.69 113 SER A N 1
ATOM 868 C CA . SER A 1 113 ? 6.944 -8.941 83.112 1.00 51.69 113 SER A CA 1
ATOM 869 C C . SER A 1 113 ? 7.912 -7.901 83.699 1.00 51.69 113 SER A C 1
ATOM 871 O O . SER A 1 113 ? 9.019 -8.277 84.071 1.00 51.69 113 SER A O 1
ATOM 873 N N . VAL A 1 114 ? 7.524 -6.625 83.840 1.00 55.88 114 VAL A N 1
ATOM 874 C CA . VAL A 1 114 ? 8.429 -5.557 84.333 1.00 55.88 114 VAL A CA 1
ATOM 875 C C . VAL A 1 114 ? 8.294 -5.289 85.847 1.00 55.88 114 VAL A C 1
ATOM 877 O O . VAL A 1 114 ? 9.143 -4.626 86.430 1.00 55.88 114 VAL A O 1
ATOM 880 N N . VAL A 1 115 ? 7.288 -5.845 86.538 1.00 53.62 115 VAL A N 1
ATOM 881 C CA . VAL A 1 115 ? 7.010 -5.526 87.964 1.00 53.62 115 VAL A CA 1
ATOM 882 C C . VAL A 1 115 ? 7.581 -6.550 88.966 1.00 53.62 115 VAL A C 1
ATOM 884 O O . VAL A 1 115 ? 7.461 -6.376 90.177 1.00 53.62 115 VAL A O 1
ATOM 887 N N . LYS A 1 116 ? 8.247 -7.616 88.511 1.00 51.09 116 LYS A N 1
ATOM 888 C CA . LYS A 1 116 ? 8.902 -8.579 89.415 1.00 51.09 116 LYS A CA 1
ATOM 889 C C . LYS A 1 116 ? 10.330 -8.893 88.985 1.00 51.09 116 LYS A C 1
ATOM 891 O O . LYS A 1 116 ? 10.579 -9.990 88.497 1.00 51.09 116 LYS A O 1
ATOM 896 N N . ASN A 1 117 ? 11.248 -7.952 89.206 1.00 41.97 117 ASN A N 1
ATOM 897 C CA . ASN A 1 117 ? 12.599 -8.270 89.677 1.00 41.97 117 ASN A CA 1
ATOM 898 C C . ASN A 1 117 ? 13.289 -7.054 90.296 1.00 41.97 117 ASN A C 1
ATOM 900 O O . ASN A 1 117 ? 13.230 -5.974 89.673 1.00 41.97 117 ASN A O 1
#

Foldseek 3Di:
DPPPDPVVVVVVVVVCCVPQNPVRVVVVVVVVVVVVVVVVVVVVVVCVVCVVPPDPPVVVVVVVVVVVVVVVVVVVVVVVVVVVVVVVVVVVVVVVVVVVVVVVVVVVVVVVPPPDD

Secondary structure (DSSP, 8-state):
-----HHHHHHHHHHHHHHH-TTTHHHHHHHHHHHHHHHHHHHHHHHHHHHHHTSSHHHHHHHHHHHHHHHHHHHHHHHHHHHHHHHHHHHHHHHHHHHHHHHHHHHHHHHTTSS--

pLDDT: mean 77.61, std 14.56, range [41.97, 95.94]

Radius of gyration: 37.02 Å; chains: 1; bounding box: 48×17×111 Å

Sequence (117 aa):
MFDFSLAELMVVMVVALIVIGPARLPKVARTLGHLYGRAQRYINGVKSDIVRDMAIDDYRQLQEKVQAEASALQASMQQVSQTADLHLQQINRAVSEPLQEAGSLLQSNTESSVVKN